Protein AF-A0A527XVJ8-F1 (afdb_monomer)

Structure (mmCIF, N/CA/C/O backbone):
data_AF-A0A527XVJ8-F1
#
_entry.id   AF-A0A527XVJ8-F1
#
loop_
_atom_site.group_PDB
_atom_site.id
_atom_site.type_symbol
_atom_site.label_atom_id
_atom_site.label_alt_id
_atom_site.label_comp_id
_atom_site.label_asym_id
_atom_site.label_entity_id
_atom_site.label_seq_id
_atom_site.pdbx_PDB_ins_code
_atom_site.Cartn_x
_atom_site.Cartn_y
_atom_site.Cartn_z
_atom_site.occupancy
_atom_site.B_iso_or_equiv
_atom_site.auth_seq_id
_atom_site.auth_comp_id
_atom_site.auth_asym_id
_atom_site.auth_atom_id
_atom_site.pdbx_PDB_model_num
ATOM 1 N N . SER A 1 1 ? -4.489 14.908 22.126 1.00 88.31 1 SER A N 1
ATOM 2 C CA . SER A 1 1 ? -4.371 14.044 20.926 1.00 88.31 1 SER A CA 1
ATOM 3 C C . SER A 1 1 ? -5.759 13.654 20.404 1.00 88.31 1 SER A C 1
ATOM 5 O O . SER A 1 1 ? -6.743 13.881 21.102 1.00 88.31 1 SER A O 1
ATOM 7 N N . LEU A 1 2 ? -5.877 13.098 19.186 1.00 94.12 2 LEU A N 1
ATOM 8 C CA . LEU A 1 2 ? -7.149 12.536 18.684 1.00 94.12 2 LEU A CA 1
ATOM 9 C C . LEU A 1 2 ? -7.689 11.449 19.629 1.00 94.12 2 LEU A C 1
ATOM 11 O O . LEU A 1 2 ? -8.878 11.429 19.926 1.00 94.12 2 LEU A O 1
ATOM 15 N N . PHE A 1 3 ? -6.793 10.603 20.135 1.00 96.25 3 PHE A N 1
ATOM 16 C CA . PHE A 1 3 ? -7.111 9.490 21.022 1.00 96.25 3 PHE A CA 1
ATOM 17 C C . PHE A 1 3 ? -7.682 9.943 22.371 1.00 96.25 3 PHE A C 1
ATOM 19 O O . PHE A 1 3 ? -8.702 9.411 22.793 1.00 96.25 3 PHE A O 1
ATOM 26 N N . GLU A 1 4 ? -7.106 10.969 23.008 1.00 95.75 4 GLU A N 1
ATOM 27 C CA . GLU A 1 4 ? -7.651 11.524 24.264 1.00 95.75 4 GLU A CA 1
ATOM 28 C C . GLU A 1 4 ? -9.046 12.111 24.073 1.00 95.75 4 GLU A C 1
ATOM 30 O O . GLU A 1 4 ? -9.929 11.870 24.889 1.00 95.75 4 GLU A O 1
ATOM 35 N N . ARG A 1 5 ? -9.273 12.837 22.967 1.00 95.44 5 ARG A N 1
ATOM 36 C CA . ARG A 1 5 ? -10.606 13.379 22.653 1.00 95.44 5 ARG A CA 1
ATOM 37 C C . ARG A 1 5 ? -11.640 12.280 22.421 1.00 95.44 5 ARG A C 1
ATOM 39 O O . ARG A 1 5 ? -12.814 12.505 22.680 1.00 95.44 5 ARG A O 1
ATOM 46 N N . ALA A 1 6 ? -11.209 11.120 21.933 1.00 94.62 6 ALA A N 1
ATOM 47 C CA . ALA A 1 6 ? -12.058 9.946 21.777 1.00 94.62 6 ALA A CA 1
ATOM 48 C C . ALA A 1 6 ? -12.257 9.162 23.092 1.00 94.62 6 ALA A C 1
ATOM 50 O O . ALA A 1 6 ? -13.058 8.237 23.113 1.00 94.62 6 ALA A O 1
ATOM 51 N N . GLY A 1 7 ? -11.551 9.513 24.177 1.00 95.56 7 GLY A N 1
ATOM 52 C CA . GLY A 1 7 ? -11.663 8.867 25.492 1.00 95.56 7 GLY A CA 1
ATOM 53 C C . GLY A 1 7 ? -10.577 7.833 25.813 1.00 95.56 7 GLY A C 1
ATOM 54 O O . GLY A 1 7 ? -10.643 7.182 26.855 1.00 95.56 7 GLY A O 1
ATOM 55 N N . ALA A 1 8 ? -9.561 7.673 24.960 1.00 97.56 8 ALA A N 1
ATOM 56 C CA . ALA A 1 8 ? -8.453 6.758 25.227 1.00 97.56 8 ALA A CA 1
ATOM 57 C C . ALA A 1 8 ? -7.517 7.323 26.306 1.00 97.56 8 ALA A C 1
ATOM 59 O O . ALA A 1 8 ? -7.298 8.534 26.392 1.00 97.56 8 ALA A O 1
ATOM 60 N N . LYS A 1 9 ? -6.895 6.436 27.092 1.00 97.50 9 LYS A N 1
ATOM 61 C CA . LYS A 1 9 ? -5.867 6.830 28.066 1.00 97.50 9 LYS A CA 1
ATOM 62 C C . LYS A 1 9 ? -4.537 6.993 27.339 1.00 97.50 9 LYS A C 1
ATOM 64 O O . LYS A 1 9 ? -4.017 6.015 26.800 1.00 97.50 9 LYS A O 1
ATOM 69 N N . VAL A 1 10 ? -4.001 8.209 27.331 1.00 97.88 10 VAL A N 1
ATOM 70 C CA . VAL A 1 10 ? -2.721 8.530 26.692 1.00 97.88 10 VAL A CA 1
ATOM 71 C C . VAL A 1 10 ? -1.705 8.906 27.755 1.00 97.88 10 VAL A C 1
ATOM 73 O O . VAL A 1 10 ? -1.940 9.797 28.565 1.00 97.88 10 VAL A O 1
ATOM 76 N N . ASP A 1 11 ? -0.578 8.208 27.741 1.00 97.62 11 ASP A N 1
ATOM 77 C CA . ASP A 1 11 ? 0.598 8.546 28.530 1.00 97.62 11 ASP A CA 1
ATOM 78 C C . ASP A 1 11 ? 1.601 9.255 27.616 1.00 97.62 11 ASP A C 1
ATOM 80 O O . ASP A 1 11 ? 2.215 8.633 26.750 1.00 97.62 11 ASP A O 1
ATOM 84 N N . HIS A 1 12 ? 1.757 10.567 27.796 1.00 95.88 12 HIS A N 1
ATOM 85 C CA . HIS A 1 12 ? 2.685 11.385 27.003 1.00 95.88 12 HIS A CA 1
ATOM 86 C C . HIS A 1 12 ? 4.156 11.186 27.387 1.00 95.88 12 HIS A C 1
ATOM 88 O O . HIS A 1 12 ? 5.030 11.584 26.626 1.00 95.88 12 HIS A O 1
ATOM 94 N N . GLY A 1 13 ? 4.447 10.573 28.539 1.00 97.50 13 GLY A N 1
ATOM 95 C CA . GLY A 1 13 ? 5.813 10.226 28.932 1.00 97.50 13 GLY A CA 1
ATOM 96 C C . GLY A 1 13 ? 6.308 8.974 28.209 1.00 97.50 13 GLY A C 1
ATOM 97 O O . GLY A 1 13 ? 7.418 8.963 27.685 1.00 97.50 13 GLY A O 1
ATOM 98 N N . SER A 1 14 ? 5.473 7.931 28.142 1.00 97.31 14 SER A N 1
ATOM 99 C CA . SER A 1 14 ? 5.807 6.680 27.438 1.00 97.31 14 SER A CA 1
ATOM 100 C C . SER A 1 14 ? 5.351 6.629 25.976 1.00 97.31 14 SER A C 1
ATOM 102 O O . SER A 1 14 ? 5.704 5.691 25.265 1.00 97.31 14 SER A O 1
ATOM 104 N N . MET A 1 15 ? 4.566 7.612 25.523 1.00 96.38 15 MET A N 1
ATOM 105 C CA . MET A 1 15 ? 3.894 7.639 24.214 1.00 96.38 15 MET A CA 1
ATOM 106 C C . MET A 1 15 ? 2.929 6.462 23.983 1.00 96.38 15 MET A C 1
ATOM 108 O O . MET A 1 15 ? 2.561 6.157 22.846 1.00 96.38 15 MET A O 1
ATOM 112 N N . ASN A 1 16 ? 2.474 5.812 25.059 1.00 98.00 16 ASN A N 1
ATOM 113 C CA . ASN A 1 16 ? 1.520 4.712 24.988 1.00 98.00 16 ASN A CA 1
ATOM 114 C C . ASN A 1 16 ? 0.075 5.219 24.940 1.00 98.00 16 ASN A C 1
ATOM 116 O O . ASN A 1 16 ? -0.346 6.061 25.735 1.00 98.00 16 ASN A O 1
ATOM 120 N N . VAL A 1 17 ? -0.720 4.615 24.056 1.00 97.81 17 VAL A N 1
ATOM 121 C CA . VAL A 1 17 ? -2.169 4.827 23.963 1.00 97.81 17 VAL A CA 1
ATOM 122 C C . VAL A 1 17 ? -2.875 3.527 24.329 1.00 97.81 17 VAL A C 1
ATOM 124 O O . VAL A 1 17 ? -2.667 2.498 23.689 1.00 97.81 17 VAL A O 1
ATOM 127 N N . ARG A 1 18 ? -3.734 3.564 25.349 1.00 97.75 18 ARG A N 1
ATOM 128 C CA . ARG A 1 18 ? -4.577 2.427 25.742 1.00 97.75 18 ARG A CA 1
ATOM 129 C C . ARG A 1 18 ? -6.008 2.694 25.289 1.00 97.75 18 ARG A C 1
ATOM 131 O O . ARG A 1 18 ? -6.681 3.565 25.842 1.00 97.75 18 ARG A O 1
ATOM 138 N N . ILE A 1 19 ? -6.443 1.948 24.279 1.00 97.69 19 ILE A N 1
ATOM 139 C CA . ILE A 1 19 ? -7.773 2.050 23.669 1.00 97.69 19 ILE A CA 1
ATOM 140 C C . ILE A 1 19 ? -8.663 0.961 24.272 1.00 97.69 19 ILE A C 1
ATOM 142 O O . ILE A 1 19 ? -8.268 -0.204 24.314 1.00 97.69 19 ILE A O 1
ATOM 146 N N . ASP A 1 20 ? -9.841 1.340 24.763 1.00 97.12 20 ASP A N 1
ATOM 147 C CA . ASP A 1 20 ? -10.817 0.385 25.288 1.00 97.12 20 ASP A CA 1
ATOM 148 C C . ASP A 1 20 ? -11.478 -0.428 24.158 1.00 97.12 20 ASP A C 1
ATOM 150 O O . ASP A 1 20 ? -11.645 0.063 23.040 1.00 97.12 20 ASP A O 1
ATOM 154 N N . ARG A 1 21 ? -11.884 -1.671 24.445 1.00 97.12 21 ARG A N 1
ATOM 155 C CA . ARG A 1 21 ? -12.558 -2.538 23.463 1.00 97.12 21 ARG A CA 1
ATOM 156 C C . ARG A 1 21 ? -13.835 -1.894 22.918 1.00 97.12 21 ARG A C 1
ATOM 158 O O . ARG A 1 21 ? -14.028 -1.908 21.705 1.00 97.12 21 ARG A O 1
ATOM 165 N N . GLY A 1 22 ? -14.665 -1.308 23.782 1.00 97.06 22 GLY A N 1
ATOM 166 C CA . GLY A 1 22 ? -15.912 -0.658 23.384 1.00 97.06 22 GLY A CA 1
ATOM 167 C C . GLY A 1 22 ? -15.664 0.526 22.453 1.00 97.06 22 GLY A C 1
ATOM 168 O O . GLY A 1 22 ? -16.408 0.726 21.500 1.00 97.06 22 GLY A O 1
ATOM 169 N N . MET A 1 23 ? -14.556 1.252 22.635 1.00 96.69 23 MET A N 1
ATOM 170 C CA . MET A 1 23 ? -14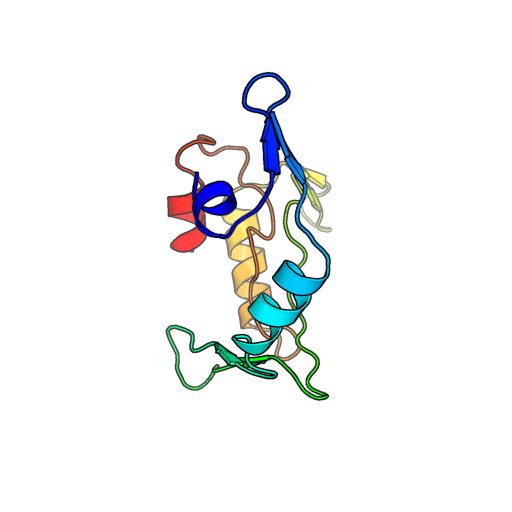.166 2.315 21.701 1.00 96.69 23 MET A CA 1
ATOM 171 C C . MET A 1 23 ? -13.853 1.776 20.302 1.00 96.69 23 MET A C 1
ATOM 173 O O . MET A 1 23 ? -14.229 2.398 19.310 1.00 96.69 23 MET A O 1
ATOM 177 N N . VAL A 1 24 ? -13.161 0.635 20.210 1.00 96.62 24 VAL A N 1
ATOM 178 C CA . VAL A 1 24 ? -12.870 -0.010 18.920 1.00 96.62 24 VAL A CA 1
ATOM 179 C C . VAL A 1 24 ? -14.165 -0.497 18.270 1.00 96.62 24 VAL A C 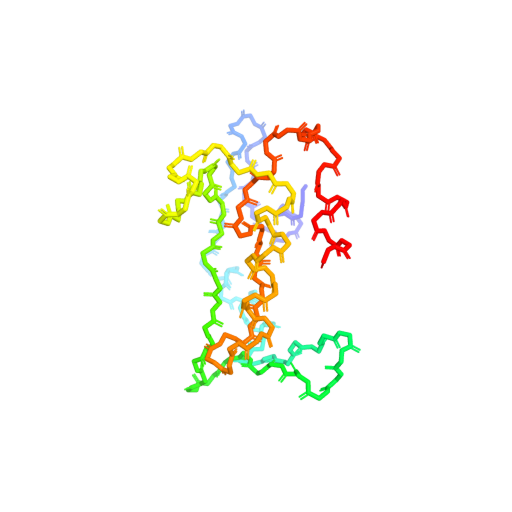1
ATOM 181 O O . VAL A 1 24 ? -14.374 -0.251 17.085 1.00 96.62 24 VAL A O 1
ATOM 184 N N . GLU A 1 25 ? -15.051 -1.135 19.036 1.00 96.94 25 GLU A N 1
ATOM 185 C CA . GLU A 1 25 ? -16.349 -1.617 18.550 1.00 96.94 25 GLU A CA 1
ATOM 186 C C . GLU A 1 25 ? -17.229 -0.474 18.026 1.00 96.94 25 GLU A C 1
ATOM 188 O O . GLU A 1 25 ? -17.750 -0.572 16.915 1.00 96.94 25 GLU A O 1
ATOM 193 N N . GLU A 1 26 ? -17.345 0.637 18.762 1.00 96.00 26 GLU A N 1
ATOM 194 C CA . GLU A 1 26 ? -18.079 1.821 18.300 1.00 96.00 26 GLU A CA 1
ATOM 195 C C . GLU A 1 26 ? -17.449 2.440 17.046 1.00 96.00 26 GLU A C 1
ATOM 197 O O . GLU A 1 26 ? -18.159 2.768 16.095 1.00 96.00 26 GLU A O 1
ATOM 202 N N . ALA A 1 27 ? -16.117 2.558 16.991 1.00 95.25 27 ALA A N 1
ATOM 203 C CA . ALA A 1 27 ? -15.431 3.100 15.819 1.00 95.25 27 ALA A CA 1
ATOM 204 C C . ALA A 1 27 ? -15.672 2.241 14.566 1.00 95.25 27 ALA A C 1
ATOM 206 O O . ALA A 1 27 ? -15.924 2.780 13.483 1.00 95.25 27 ALA A O 1
ATOM 207 N N . LEU A 1 28 ? -15.659 0.911 14.706 1.00 95.88 28 LEU A N 1
ATOM 208 C CA . LEU A 1 28 ? -15.904 -0.021 13.604 1.00 95.88 28 LEU A CA 1
ATOM 209 C C . LEU A 1 28 ? -17.313 0.115 13.008 1.00 95.88 28 LEU A C 1
ATOM 211 O O . LEU A 1 28 ? -17.469 -0.102 11.807 1.00 95.88 28 LEU A O 1
ATOM 215 N N . LYS A 1 29 ? -18.322 0.557 13.774 1.00 96.25 29 LYS A N 1
ATOM 216 C CA . LYS A 1 29 ? -19.680 0.807 13.243 1.00 96.25 29 LYS A CA 1
ATOM 217 C C . LYS A 1 29 ? -19.726 1.904 12.178 1.00 96.25 29 LYS A C 1
ATOM 219 O O . LYS A 1 29 ? -20.643 1.921 11.364 1.00 96.25 29 LYS A O 1
ATOM 224 N N . SER A 1 30 ? -18.750 2.815 12.170 1.00 95.06 30 SER A N 1
ATOM 225 C CA . SER A 1 30 ? -18.638 3.863 11.143 1.00 95.06 30 SER A CA 1
ATOM 226 C C . SER A 1 30 ? -18.021 3.366 9.829 1.00 95.06 30 SER A C 1
ATOM 228 O O . SER A 1 30 ? -18.029 4.083 8.824 1.00 95.06 30 SER A O 1
ATOM 230 N N . THR A 1 31 ? -17.483 2.144 9.818 1.00 96.00 31 THR A N 1
ATOM 231 C CA . THR A 1 31 ? -16.841 1.563 8.638 1.00 96.00 31 THR A CA 1
ATOM 232 C C . THR A 1 31 ? -17.874 0.956 7.695 1.00 96.00 31 THR A C 1
ATOM 234 O O . THR A 1 31 ? -18.916 0.448 8.104 1.00 96.00 31 THR A O 1
ATOM 237 N N . ARG A 1 32 ? -17.582 1.003 6.396 1.00 94.94 32 ARG A N 1
ATOM 238 C CA . ARG A 1 32 ? -18.363 0.308 5.372 1.00 94.94 32 ARG A CA 1
ATOM 239 C C . ARG A 1 32 ? -17.787 -1.085 5.150 1.00 94.94 32 ARG A C 1
ATOM 241 O O . ARG A 1 32 ? -16.572 -1.268 5.164 1.00 94.94 32 ARG A O 1
ATOM 248 N N . SER A 1 33 ? -18.665 -2.044 4.872 1.00 95.50 33 SER A N 1
ATOM 249 C CA . SER A 1 33 ? -18.286 -3.413 4.502 1.00 95.50 33 SER A CA 1
ATOM 250 C C . SER A 1 33 ? -17.674 -3.515 3.102 1.00 95.50 33 SER A C 1
ATOM 252 O O . SER A 1 33 ? -17.062 -4.529 2.771 1.00 95.50 33 SER A O 1
ATOM 254 N N . SER A 1 34 ? -17.852 -2.483 2.270 1.00 97.25 34 SER A N 1
ATOM 255 C CA . SER A 1 34 ? -17.289 -2.418 0.929 1.00 97.25 34 SER A CA 1
ATOM 256 C C . SER A 1 34 ? -17.060 -0.985 0.448 1.00 97.25 34 SER A C 1
ATOM 258 O O . SER A 1 34 ? -17.697 -0.036 0.920 1.00 97.25 34 SER A O 1
ATOM 260 N N . TYR A 1 35 ? -16.134 -0.838 -0.498 1.00 95.94 35 TYR A N 1
ATOM 261 C CA . TYR A 1 35 ? -15.745 0.430 -1.109 1.00 95.94 35 TYR A CA 1
ATOM 262 C C . TYR A 1 35 ? -15.448 0.231 -2.595 1.00 95.94 35 TYR A C 1
ATOM 264 O O . TYR A 1 35 ? -15.001 -0.836 -3.008 1.00 95.94 35 TYR A O 1
ATOM 272 N N . THR A 1 36 ? -15.633 1.281 -3.391 1.00 96.94 36 THR A N 1
ATOM 273 C CA . THR A 1 36 ? -15.143 1.331 -4.771 1.00 96.94 36 THR A CA 1
ATOM 274 C C . THR A 1 36 ? -13.992 2.323 -4.840 1.00 96.94 36 THR A C 1
ATOM 276 O O . THR A 1 36 ? -14.170 3.499 -4.523 1.00 96.94 36 THR A O 1
ATOM 279 N N . LEU A 1 37 ? -12.815 1.852 -5.246 1.00 95.62 37 LEU A N 1
ATOM 280 C CA . LEU A 1 37 ? -11.680 2.700 -5.583 1.00 95.62 37 LEU A CA 1
ATOM 281 C C . LEU A 1 37 ? -11.756 3.061 -7.066 1.00 95.62 37 LEU A C 1
ATOM 283 O O . LEU A 1 37 ? -11.666 2.187 -7.927 1.00 95.62 37 LEU A O 1
ATOM 287 N N . THR A 1 38 ? -11.909 4.348 -7.367 1.00 96.12 38 THR A N 1
ATOM 288 C CA . THR A 1 38 ? -12.002 4.844 -8.745 1.00 96.12 38 THR A CA 1
ATOM 289 C C . THR A 1 38 ? -10.660 5.446 -9.169 1.00 96.12 38 THR A C 1
ATOM 291 O O . THR A 1 38 ? -10.286 6.495 -8.641 1.00 96.12 38 THR A O 1
ATOM 294 N N . PRO A 1 39 ? -9.912 4.820 -10.099 1.00 93.19 39 PRO A N 1
ATOM 295 C CA . PRO A 1 39 ? -8.670 5.388 -10.609 1.00 93.19 39 PRO A CA 1
ATOM 296 C C . PRO A 1 39 ? -8.953 6.454 -11.679 1.00 93.19 39 PRO A C 1
ATOM 298 O O . PRO A 1 39 ? -10.098 6.691 -12.064 1.00 93.19 39 PRO A O 1
ATOM 301 N N . ARG A 1 40 ? -7.890 7.062 -12.224 1.00 92.50 40 ARG A N 1
ATOM 302 C CA . ARG A 1 40 ? -7.978 8.067 -13.302 1.00 92.50 40 ARG A CA 1
ATOM 303 C C . ARG A 1 40 ? -8.808 7.607 -14.507 1.00 92.50 40 ARG A C 1
ATOM 305 O O . ARG A 1 40 ? -9.434 8.439 -15.150 1.00 92.50 40 ARG A O 1
ATOM 312 N N . ASN A 1 41 ? -8.799 6.310 -14.824 1.00 94.06 41 ASN A N 1
ATOM 313 C CA . ASN A 1 41 ? -9.719 5.712 -15.789 1.00 94.06 41 ASN A CA 1
ATOM 314 C C . ASN A 1 41 ? -10.891 5.050 -15.037 1.00 94.06 41 ASN A C 1
ATOM 316 O O . ASN A 1 41 ? -10.704 3.944 -14.526 1.00 94.06 41 ASN A O 1
ATOM 320 N N . PRO A 1 42 ? -12.098 5.646 -15.010 1.00 96.12 42 PRO A N 1
ATOM 321 C CA . PRO A 1 42 ? -13.235 5.089 -14.275 1.00 96.12 42 PRO A CA 1
ATOM 322 C C . PRO A 1 42 ? -13.644 3.679 -14.721 1.00 96.12 42 PRO A C 1
ATOM 324 O O . PRO A 1 42 ? -14.206 2.933 -13.926 1.00 96.12 42 PRO A O 1
ATOM 327 N N . ALA A 1 43 ? -13.313 3.271 -15.954 1.00 94.75 43 ALA A N 1
ATOM 328 C CA . ALA A 1 43 ? -13.571 1.914 -16.444 1.00 94.75 43 ALA A CA 1
ATOM 329 C C . ALA A 1 43 ? -12.720 0.836 -15.742 1.00 94.75 43 ALA A C 1
ATOM 331 O O . ALA A 1 43 ? -12.996 -0.350 -15.890 1.00 94.75 43 ALA A O 1
ATOM 332 N N . ARG A 1 44 ? -11.691 1.233 -14.979 1.00 93.44 44 ARG A N 1
ATOM 333 C CA . ARG A 1 44 ? -10.874 0.348 -14.132 1.00 93.44 44 ARG A CA 1
ATOM 334 C C . ARG A 1 44 ? -11.209 0.487 -12.641 1.00 93.44 44 ARG A C 1
ATOM 336 O O . ARG A 1 44 ? -10.348 0.249 -11.801 1.00 93.44 44 ARG A O 1
ATOM 343 N N . ALA A 1 45 ? -12.422 0.925 -12.299 1.00 96.50 45 ALA A N 1
ATOM 344 C CA . ALA A 1 45 ? -12.863 0.993 -10.909 1.00 96.50 45 ALA A CA 1
ATOM 345 C C . ALA A 1 45 ? -12.769 -0.382 -10.226 1.00 96.50 45 ALA A C 1
ATOM 347 O O . ALA A 1 45 ? -13.179 -1.395 -10.793 1.00 96.50 45 ALA A O 1
ATOM 348 N N . ILE A 1 46 ? -12.241 -0.402 -9.002 1.00 95.88 46 ILE A N 1
ATOM 349 C CA . ILE A 1 46 ? -11.992 -1.625 -8.241 1.00 95.88 46 ILE A CA 1
ATOM 350 C C . ILE A 1 46 ? -12.928 -1.704 -7.042 1.00 95.88 46 ILE A C 1
ATOM 352 O O . ILE A 1 46 ? -12.989 -0.780 -6.232 1.00 95.88 46 ILE A O 1
ATOM 356 N N . HIS A 1 47 ? -13.625 -2.829 -6.900 1.00 96.88 47 HIS A N 1
ATOM 357 C CA . HIS A 1 47 ? -14.439 -3.115 -5.725 1.00 96.88 47 HIS A CA 1
ATOM 358 C C . HIS A 1 47 ? -13.603 -3.792 -4.632 1.00 96.88 47 HIS A C 1
ATOM 360 O O . HIS A 1 47 ? -12.973 -4.821 -4.873 1.00 96.88 47 HIS A O 1
ATOM 366 N N . LEU A 1 48 ? -13.627 -3.237 -3.423 1.00 96.31 48 LEU A N 1
ATOM 367 C CA . LEU A 1 48 ? -13.026 -3.798 -2.217 1.00 96.31 48 LEU A CA 1
ATOM 368 C C . LEU A 1 48 ? -14.129 -4.272 -1.271 1.00 96.31 48 LEU A C 1
ATOM 370 O O . LEU A 1 48 ? -14.942 -3.457 -0.839 1.00 96.31 48 LEU A O 1
ATOM 37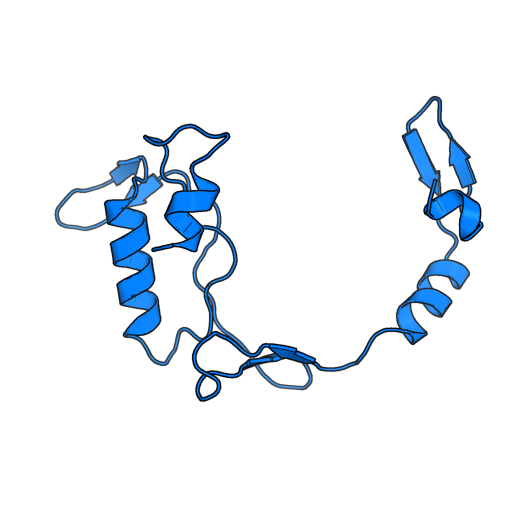4 N N . GLY A 1 49 ? -14.118 -5.554 -0.905 1.00 96.19 49 GLY A N 1
ATOM 375 C CA . GLY A 1 49 ? -15.067 -6.144 0.042 1.00 96.19 49 GLY A CA 1
ATOM 376 C C . GLY A 1 49 ? -15.820 -7.347 -0.525 1.00 96.19 49 GLY A C 1
ATOM 377 O O . GLY A 1 49 ? -15.616 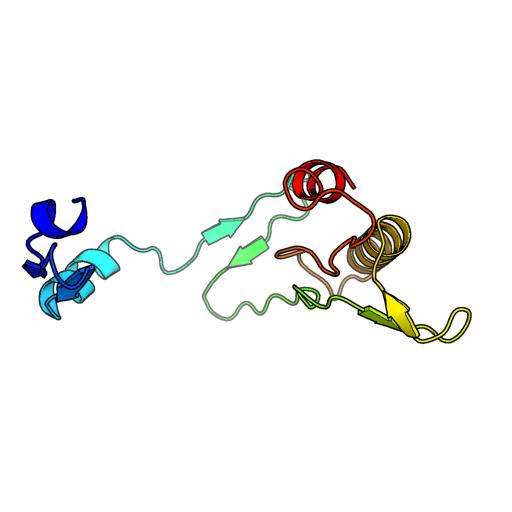-7.756 -1.670 1.00 96.19 49 GLY A O 1
ATOM 378 N N . GLY A 1 50 ? -16.683 -7.934 0.307 1.00 96.19 50 GLY A N 1
ATOM 379 C CA . GLY A 1 50 ? -17.457 -9.124 -0.046 1.00 96.19 50 GLY A CA 1
ATOM 380 C C . GLY A 1 50 ? -16.566 -10.323 -0.385 1.00 96.19 50 GLY A C 1
ATOM 381 O O . GLY A 1 50 ? -15.620 -10.628 0.337 1.00 96.19 50 GLY A O 1
ATOM 382 N N . SER A 1 51 ? -16.878 -11.000 -1.490 1.00 96.56 51 SER A N 1
ATOM 383 C CA . SER A 1 51 ? -16.113 -12.137 -2.017 1.00 96.56 51 SER A CA 1
ATOM 384 C C . SER A 1 51 ? -15.117 -11.746 -3.117 1.00 96.56 51 SER A C 1
ATOM 386 O O . SER A 1 51 ? -14.598 -12.622 -3.808 1.00 96.56 51 SER A O 1
ATOM 388 N N . THR A 1 52 ? -14.876 -10.447 -3.330 1.00 96.31 52 THR A N 1
ATOM 389 C CA . THR A 1 52 ? -13.977 -9.968 -4.386 1.00 96.31 52 THR A CA 1
ATOM 390 C C . THR A 1 52 ? -12.520 -10.111 -3.965 1.00 96.31 52 THR A C 1
ATOM 392 O O . THR A 1 52 ? -12.109 -9.612 -2.917 1.00 96.31 52 THR A O 1
ATOM 395 N N . ILE A 1 53 ? -11.717 -10.742 -4.822 1.00 95.81 53 ILE A N 1
ATOM 396 C CA . ILE A 1 53 ? -10.267 -10.856 -4.656 1.00 95.81 53 ILE A CA 1
ATOM 397 C C . ILE A 1 53 ? -9.597 -9.899 -5.636 1.00 95.81 53 ILE A C 1
ATOM 399 O O . ILE A 1 53 ? -9.826 -9.981 -6.839 1.00 95.81 53 ILE A O 1
ATOM 403 N N . ASN A 1 54 ? -8.746 -9.015 -5.118 1.00 94.94 54 ASN A N 1
ATOM 404 C CA . ASN A 1 54 ? -7.950 -8.099 -5.926 1.00 94.94 54 ASN A CA 1
ATOM 405 C C . ASN A 1 54 ? -6.470 -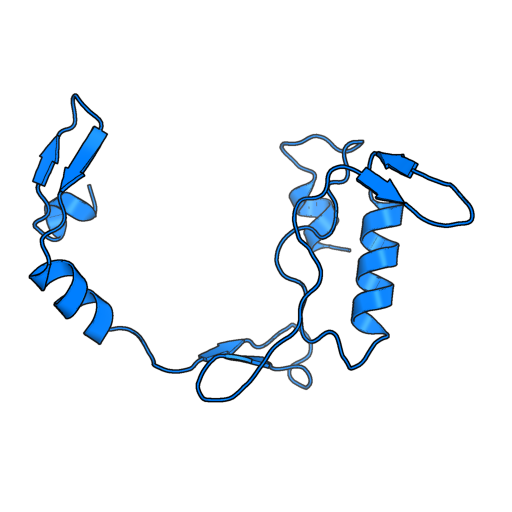8.439 -5.783 1.00 94.94 54 ASN A C 1
ATOM 407 O O . ASN A 1 54 ? -5.928 -8.443 -4.680 1.00 94.94 54 ASN A O 1
ATOM 411 N N . PHE A 1 55 ? -5.812 -8.685 -6.910 1.00 94.69 55 PHE A N 1
ATOM 412 C CA . PHE A 1 55 ? -4.366 -8.889 -6.970 1.00 94.69 55 PHE A CA 1
ATOM 413 C C . PHE A 1 55 ? -3.635 -7.573 -7.260 1.00 94.69 55 PHE A C 1
ATOM 415 O O . PHE A 1 55 ? -4.037 -6.807 -8.137 1.00 94.69 55 PHE A O 1
ATOM 422 N N . THR A 1 56 ? -2.538 -7.346 -6.542 1.00 93.62 56 THR A N 1
ATOM 423 C CA . THR A 1 56 ? -1.609 -6.219 -6.707 1.00 93.62 56 THR A CA 1
ATOM 424 C C . THR A 1 56 ? -0.189 -6.755 -6.846 1.00 93.62 56 THR A C 1
ATOM 426 O O . THR A 1 56 ? 0.091 -7.900 -6.488 1.00 93.62 56 THR A O 1
ATOM 429 N N . LEU A 1 57 ? 0.722 -5.916 -7.331 1.00 91.62 57 LEU A N 1
ATOM 430 C CA . LEU A 1 57 ? 2.148 -6.197 -7.235 1.00 91.62 57 LEU A CA 1
ATOM 431 C C . LEU A 1 57 ? 2.650 -6.127 -5.785 1.00 91.62 57 LEU A C 1
ATOM 433 O O . LEU A 1 57 ? 2.039 -5.484 -4.923 1.00 91.62 57 LEU A O 1
ATOM 437 N N . VAL A 1 58 ? 3.792 -6.781 -5.551 1.00 91.50 58 VAL A N 1
ATOM 438 C CA . VAL A 1 58 ? 4.618 -6.623 -4.344 1.00 91.50 58 VAL A CA 1
ATOM 439 C C . VAL A 1 58 ? 4.930 -5.145 -4.102 1.00 91.50 58 VAL A C 1
ATOM 441 O O . VAL A 1 58 ? 4.997 -4.378 -5.055 1.00 91.50 58 VAL A O 1
ATOM 444 N N . ALA A 1 59 ? 5.144 -4.741 -2.849 1.00 89.62 59 ALA A N 1
ATOM 445 C CA . ALA A 1 59 ? 5.528 -3.375 -2.509 1.00 89.62 59 ALA A CA 1
ATOM 446 C C . ALA A 1 59 ? 6.702 -3.344 -1.525 1.00 89.62 59 ALA A C 1
ATOM 448 O O . ALA A 1 59 ? 6.717 -4.089 -0.545 1.00 89.62 59 ALA A O 1
ATOM 449 N N . GLY A 1 60 ? 7.679 -2.468 -1.777 1.00 87.19 60 GLY A N 1
ATOM 450 C CA . GLY A 1 60 ? 8.825 -2.237 -0.892 1.00 87.19 60 GLY A CA 1
ATOM 451 C C . GLY A 1 60 ? 10.168 -2.929 -1.195 1.00 87.19 60 GLY A C 1
ATOM 452 O O . GLY A 1 60 ? 11.143 -2.523 -0.558 1.00 87.19 60 GLY A O 1
ATOM 453 N N . PRO A 1 61 ? 10.318 -3.904 -2.120 1.00 93.31 61 PRO A N 1
ATOM 454 C CA . PRO A 1 61 ? 11.631 -4.454 -2.444 1.00 93.31 61 PRO A CA 1
ATOM 455 C C . PRO A 1 61 ? 12.659 -3.376 -2.844 1.00 93.31 61 PRO A C 1
ATOM 457 O O . PRO A 1 61 ? 12.391 -2.564 -3.732 1.00 93.31 61 PRO A O 1
ATOM 460 N N . PRO A 1 62 ? 13.864 -3.376 -2.240 1.00 93.50 62 PRO A N 1
ATOM 461 C CA . PRO A 1 62 ? 14.948 -2.474 -2.631 1.00 93.50 62 PRO A CA 1
ATOM 462 C C . PRO A 1 62 ? 15.733 -2.975 -3.853 1.00 93.50 62 PRO A C 1
ATOM 464 O O . PRO A 1 62 ? 16.559 -2.254 -4.401 1.00 93.50 62 PRO A O 1
ATOM 467 N N . ASN A 1 63 ? 15.519 -4.225 -4.264 1.00 95.69 63 ASN A N 1
ATOM 468 C CA . ASN A 1 63 ? 16.229 -4.849 -5.373 1.00 95.69 63 ASN A CA 1
ATOM 469 C C . ASN A 1 63 ? 15.235 -5.453 -6.362 1.00 95.69 63 ASN A C 1
ATOM 471 O O . ASN A 1 63 ? 14.163 -5.908 -5.961 1.00 95.69 63 ASN A O 1
ATOM 475 N N . VAL A 1 64 ? 15.646 -5.521 -7.622 1.00 96.50 64 VAL A N 1
ATOM 476 C CA . VAL A 1 64 ? 14.944 -6.227 -8.697 1.00 96.50 64 VAL A CA 1
ATOM 477 C C . VAL A 1 64 ? 15.861 -7.283 -9.307 1.00 96.50 64 VAL A C 1
ATOM 479 O O . VAL A 1 64 ? 17.082 -7.247 -9.129 1.00 96.50 64 VAL A O 1
ATOM 482 N N . HIS A 1 65 ? 15.266 -8.247 -9.999 1.00 96.25 65 HIS A N 1
ATOM 483 C CA . HIS A 1 65 ? 15.984 -9.293 -10.714 1.00 96.25 65 HIS A CA 1
ATOM 484 C C . HIS A 1 65 ? 15.240 -9.637 -12.001 1.00 96.25 65 HIS A C 1
ATOM 486 O O . HIS A 1 65 ? 14.032 -9.864 -11.970 1.00 96.25 65 HIS A O 1
ATOM 492 N N . ASP A 1 66 ? 15.973 -9.726 -13.103 1.00 95.31 66 ASP A N 1
ATOM 493 C CA . ASP A 1 66 ? 15.504 -10.281 -14.370 1.00 95.31 66 ASP A CA 1
ATOM 494 C C . ASP A 1 66 ? 16.632 -11.099 -15.022 1.00 95.31 66 ASP A C 1
ATOM 496 O O . ASP A 1 66 ? 17.762 -11.126 -14.529 1.00 95.31 66 ASP A O 1
ATOM 500 N N . MET A 1 67 ? 16.315 -11.794 -16.115 1.00 96.88 67 MET A N 1
ATOM 501 C CA . MET A 1 67 ? 17.255 -12.690 -16.796 1.00 96.88 67 MET A CA 1
ATOM 502 C C . MET A 1 67 ? 18.282 -11.965 -17.680 1.00 96.88 67 MET A C 1
ATOM 504 O O . MET A 1 67 ? 19.272 -12.579 -18.063 1.00 96.88 67 MET A O 1
ATOM 508 N N . GLU A 1 68 ? 18.064 -10.692 -18.016 1.00 96.44 68 GLU A N 1
ATOM 509 C CA . GLU A 1 68 ? 18.927 -9.932 -18.934 1.00 96.44 68 GLU A CA 1
ATOM 510 C C . GLU A 1 68 ? 20.007 -9.142 -18.185 1.00 96.44 68 GLU A C 1
ATOM 512 O O . GLU A 1 68 ? 21.157 -9.070 -18.609 1.00 96.44 68 GLU A O 1
ATOM 517 N N . ARG A 1 69 ? 19.628 -8.539 -17.057 1.00 95.62 69 ARG A N 1
ATOM 518 C CA . ARG A 1 69 ? 20.413 -7.581 -16.268 1.00 95.62 69 ARG A CA 1
ATOM 519 C C . ARG A 1 69 ? 20.754 -8.119 -14.875 1.00 95.62 69 ARG A C 1
ATOM 521 O O . ARG A 1 69 ? 21.494 -7.470 -14.137 1.00 95.62 69 ARG A O 1
ATOM 528 N N . GLY A 1 70 ? 20.219 -9.281 -14.491 1.00 97.62 70 GLY A N 1
ATOM 529 C CA . GLY A 1 70 ? 20.477 -9.918 -13.200 1.00 97.62 70 GLY A CA 1
ATOM 530 C C . GLY A 1 70 ? 19.933 -9.126 -12.006 1.00 97.62 70 GLY A C 1
ATOM 531 O O . GLY A 1 70 ? 19.039 -8.282 -12.130 1.00 97.62 70 GLY A O 1
ATOM 532 N N . ARG A 1 71 ? 20.464 -9.420 -10.809 1.00 97.38 71 ARG A N 1
ATOM 533 C CA . ARG A 1 71 ? 20.033 -8.790 -9.549 1.00 97.38 71 ARG A CA 1
ATOM 534 C C . ARG A 1 71 ? 20.694 -7.426 -9.389 1.00 97.38 71 ARG A C 1
ATOM 536 O O . ARG A 1 71 ? 21.918 -7.335 -9.408 1.00 97.38 71 ARG A O 1
ATOM 543 N N . ARG A 1 72 ? 19.903 -6.395 -9.108 1.00 96.62 72 ARG A N 1
ATOM 544 C CA . ARG A 1 72 ? 20.390 -5.019 -8.922 1.00 96.62 72 ARG A CA 1
ATOM 545 C C . ARG A 1 72 ? 19.537 -4.239 -7.928 1.00 96.62 72 ARG A C 1
ATOM 547 O O . ARG A 1 72 ? 18.423 -4.652 -7.606 1.00 96.62 72 ARG A O 1
ATOM 554 N N . ALA A 1 73 ? 20.064 -3.108 -7.468 1.00 97.25 73 ALA A N 1
ATOM 555 C CA . ALA A 1 73 ? 19.272 -2.106 -6.765 1.00 97.25 73 ALA A CA 1
ATOM 556 C C . ALA A 1 73 ? 18.179 -1.562 -7.699 1.00 97.25 73 ALA A C 1
ATOM 558 O O . ALA A 1 73 ? 18.446 -1.327 -8.876 1.00 97.25 73 ALA A O 1
ATOM 559 N N . GLY A 1 74 ? 16.964 -1.379 -7.178 1.00 95.94 74 GLY A N 1
ATOM 560 C CA . GLY A 1 74 ? 15.862 -0.821 -7.959 1.00 95.94 74 GLY A CA 1
ATOM 561 C C . GLY A 1 74 ? 16.120 0.636 -8.354 1.00 95.94 74 GLY A C 1
ATOM 562 O O . GLY A 1 74 ? 16.656 1.423 -7.568 1.00 95.94 74 GLY A O 1
ATOM 563 N N . ASN A 1 75 ? 15.710 0.997 -9.565 1.00 96.00 75 ASN A N 1
ATOM 564 C CA . ASN A 1 75 ? 15.768 2.355 -10.113 1.00 96.00 75 ASN A CA 1
ATOM 565 C C . ASN A 1 75 ? 14.411 2.757 -10.728 1.00 96.00 75 ASN A C 1
ATOM 567 O O . ASN A 1 75 ? 13.443 1.990 -10.683 1.00 96.00 75 ASN A O 1
ATOM 571 N N . LEU A 1 76 ? 14.307 3.979 -11.262 1.00 96.25 76 LEU A N 1
ATOM 572 C CA . LEU A 1 76 ? 13.036 4.477 -11.805 1.00 96.25 76 LEU A CA 1
ATOM 573 C C . LEU A 1 76 ? 12.636 3.765 -13.109 1.00 96.25 76 LEU A C 1
ATOM 575 O O . LEU A 1 76 ? 11.444 3.598 -13.379 1.00 96.25 76 LEU A O 1
ATOM 579 N N . ALA A 1 77 ? 13.608 3.315 -13.905 1.00 95.88 77 ALA A N 1
ATOM 580 C CA . ALA A 1 77 ? 13.332 2.541 -15.111 1.00 95.88 77 ALA A CA 1
ATOM 581 C C . ALA A 1 77 ? 12.698 1.186 -14.757 1.00 95.88 77 ALA A C 1
ATOM 583 O O . ALA A 1 77 ? 11.658 0.839 -15.311 1.00 95.88 77 ALA A O 1
ATOM 584 N N . ASP A 1 78 ? 13.249 0.492 -13.760 1.00 96.00 78 ASP A N 1
ATOM 585 C CA . ASP A 1 78 ? 12.715 -0.771 -13.246 1.00 96.00 78 ASP A CA 1
ATOM 586 C C . ASP A 1 78 ? 11.304 -0.594 -12.673 1.00 96.00 78 ASP A C 1
ATOM 588 O O . ASP A 1 78 ? 10.411 -1.397 -12.945 1.00 96.00 78 ASP A O 1
ATOM 592 N N . TYR A 1 79 ? 11.079 0.494 -11.928 1.00 95.69 79 TYR A N 1
ATOM 593 C CA . TYR A 1 79 ? 9.750 0.865 -11.442 1.00 95.69 79 TYR A CA 1
ATOM 594 C C . TYR A 1 79 ? 8.762 1.019 -12.602 1.00 95.69 79 TYR A C 1
ATOM 596 O O . TYR A 1 79 ? 7.689 0.417 -12.593 1.00 95.69 79 TYR A O 1
ATOM 604 N N . SER A 1 80 ? 9.148 1.782 -13.626 1.00 95.69 80 SER A N 1
ATOM 605 C CA . SER A 1 80 ? 8.312 2.049 -14.799 1.00 95.69 80 SER A CA 1
ATOM 606 C C . SER A 1 80 ? 8.013 0.775 -15.595 1.00 95.69 80 SER A C 1
ATOM 608 O O . SER A 1 80 ? 6.889 0.584 -16.054 1.00 95.69 80 SER A O 1
ATOM 610 N N . ASP A 1 81 ? 8.987 -0.124 -15.740 1.00 95.25 81 ASP A N 1
ATOM 611 C CA . ASP A 1 81 ? 8.797 -1.412 -16.414 1.00 95.25 81 ASP A CA 1
ATOM 612 C C . ASP A 1 81 ? 7.801 -2.296 -15.653 1.00 95.25 81 ASP A C 1
ATOM 614 O O . ASP A 1 81 ? 6.882 -2.857 -16.252 1.00 95.25 81 ASP A O 1
ATOM 618 N N . LEU A 1 82 ? 7.897 -2.350 -14.324 1.00 95.00 82 LEU A N 1
ATOM 619 C CA . LEU A 1 82 ? 6.946 -3.080 -13.482 1.00 95.00 82 LEU A CA 1
ATOM 620 C C . LEU A 1 82 ? 5.533 -2.474 -13.532 1.00 95.00 82 LEU A C 1
ATOM 622 O O . LEU A 1 82 ? 4.550 -3.218 -13.583 1.00 95.00 82 LEU A O 1
ATOM 626 N N . VAL A 1 83 ? 5.411 -1.142 -13.588 1.00 94.69 83 VAL A N 1
ATOM 627 C CA . VAL A 1 83 ? 4.127 -0.449 -13.807 1.00 94.69 83 VAL A CA 1
ATOM 628 C C . VAL A 1 83 ? 3.527 -0.827 -15.163 1.00 94.69 83 VAL A C 1
ATOM 630 O O . VAL A 1 83 ? 2.341 -1.159 -15.238 1.00 94.69 83 VAL A O 1
ATOM 633 N N . ARG A 1 84 ? 4.328 -0.842 -16.236 1.00 94.75 84 ARG A N 1
ATOM 634 C CA . ARG A 1 84 ? 3.874 -1.266 -17.574 1.00 94.75 84 ARG A CA 1
ATOM 635 C C . ARG A 1 84 ? 3.402 -2.718 -17.574 1.00 94.75 84 ARG A C 1
ATOM 637 O O . ARG A 1 84 ? 2.340 -3.003 -18.126 1.00 94.75 84 ARG A O 1
ATOM 644 N N . LEU A 1 85 ? 4.136 -3.618 -16.916 1.00 94.00 85 LEU A N 1
ATOM 645 C CA . LEU A 1 85 ? 3.738 -5.021 -16.769 1.00 94.00 85 LEU A CA 1
ATOM 646 C C . LEU A 1 85 ? 2.401 -5.151 -16.024 1.00 94.00 85 LEU A C 1
ATOM 648 O O . LEU A 1 85 ? 1.516 -5.870 -16.489 1.00 94.00 85 LEU A O 1
ATOM 652 N N . ALA A 1 86 ? 2.201 -4.404 -14.933 1.00 94.06 86 ALA A N 1
ATOM 653 C CA . ALA A 1 86 ? 0.911 -4.363 -14.238 1.00 94.06 86 ALA A CA 1
ATOM 654 C C . ALA A 1 86 ? -0.234 -3.859 -15.118 1.00 94.06 86 ALA A C 1
ATOM 656 O O . ALA A 1 86 ? -1.340 -4.382 -15.041 1.00 94.06 86 ALA A O 1
ATOM 657 N N . GLN A 1 87 ? 0.006 -2.849 -15.955 1.00 92.56 87 GLN A N 1
ATOM 658 C CA . GLN A 1 87 ? -1.033 -2.330 -16.846 1.00 92.56 87 GLN A CA 1
ATOM 659 C C . GLN A 1 87 ? -1.386 -3.299 -17.980 1.00 92.56 87 GLN A C 1
ATOM 661 O O . GLN A 1 87 ? -2.532 -3.275 -18.448 1.00 92.56 87 GLN A O 1
ATOM 666 N N . HIS A 1 88 ? -0.416 -4.112 -18.408 1.00 95.19 88 HIS A N 1
ATOM 667 C CA . HIS A 1 88 ? -0.556 -5.090 -19.481 1.00 95.19 88 HIS A CA 1
ATOM 668 C C . HIS A 1 88 ? -1.368 -6.319 -19.054 1.00 95.19 88 HIS A C 1
ATOM 670 O O . HIS A 1 88 ? -2.280 -6.728 -19.772 1.00 95.19 88 HIS A O 1
ATOM 676 N N . PHE A 1 89 ? -1.062 -6.907 -17.894 1.00 94.62 89 PHE A N 1
ATOM 677 C CA . PHE A 1 89 ? -1.733 -8.128 -17.452 1.00 94.62 89 PHE A CA 1
ATOM 678 C C . PHE A 1 89 ? -3.101 -7.845 -16.826 1.00 94.62 89 PHE A C 1
ATOM 680 O O . PHE A 1 89 ? -3.238 -7.060 -15.893 1.00 94.62 89 PHE A O 1
ATOM 687 N N . ASN A 1 90 ? -4.121 -8.570 -17.282 1.00 92.31 90 ASN A N 1
ATOM 688 C CA . ASN A 1 90 ? -5.485 -8.477 -16.752 1.00 92.31 90 ASN A CA 1
ATOM 689 C C . ASN A 1 90 ? -5.661 -9.124 -15.367 1.00 92.31 90 ASN A C 1
ATOM 691 O O . ASN A 1 90 ? -6.708 -8.956 -14.749 1.00 92.31 90 ASN A O 1
ATOM 695 N N . CYS A 1 91 ? -4.664 -9.866 -14.883 1.00 93.75 91 CYS A N 1
ATOM 696 C CA . CYS A 1 91 ? -4.676 -10.471 -13.557 1.00 93.75 91 CYS A CA 1
ATOM 697 C C . CYS A 1 91 ? -4.136 -9.538 -12.465 1.00 93.75 91 CYS A C 1
ATOM 699 O O . CYS A 1 91 ? -4.201 -9.900 -11.294 1.00 93.75 91 CYS A O 1
ATOM 701 N N . ILE A 1 92 ? -3.630 -8.349 -12.816 1.00 95.19 92 ILE A N 1
ATOM 702 C CA . ILE A 1 92 ? -3.164 -7.334 -11.866 1.00 95.19 92 ILE A CA 1
ATOM 703 C C . ILE A 1 92 ? -4.178 -6.189 -11.868 1.00 95.19 92 ILE A C 1
ATOM 705 O O . ILE A 1 92 ? -4.363 -5.488 -12.859 1.00 95.19 92 ILE A O 1
ATOM 709 N N . HIS A 1 93 ? -4.867 -6.015 -10.745 1.00 94.44 93 HIS A N 1
ATOM 710 C CA . HIS A 1 93 ? -6.043 -5.150 -10.652 1.00 94.44 93 HIS A CA 1
ATOM 711 C C . HIS A 1 93 ? -5.688 -3.723 -10.233 1.00 94.44 93 HIS A C 1
ATOM 713 O O . HIS A 1 93 ? -6.349 -2.767 -10.631 1.00 94.44 93 HIS A O 1
ATOM 719 N N . MET A 1 94 ? -4.643 -3.568 -9.422 1.00 92.44 94 MET A N 1
ATOM 720 C CA . MET A 1 94 ? -4.179 -2.268 -8.951 1.00 92.44 94 MET A CA 1
ATOM 721 C C . MET A 1 94 ? -2.681 -2.288 -8.667 1.00 92.44 94 MET A C 1
ATOM 723 O O . MET A 1 94 ? -2.068 -3.347 -8.522 1.00 92.44 94 MET A O 1
ATOM 727 N N . LEU A 1 95 ? -2.125 -1.091 -8.529 1.00 90.06 95 LEU A N 1
ATOM 728 C CA . LEU A 1 95 ? -0.829 -0.870 -7.913 1.00 90.06 95 LEU A CA 1
ATOM 729 C C . LEU A 1 95 ? -1.066 -0.336 -6.502 1.00 90.06 95 LEU A C 1
ATOM 731 O O . LEU A 1 95 ? -1.816 0.621 -6.320 1.00 90.06 95 LEU A O 1
ATOM 735 N N . GLY A 1 96 ? -0.465 -0.995 -5.515 1.00 81.88 96 GLY A N 1
ATOM 736 C CA . GLY A 1 96 ? -0.427 -0.512 -4.142 1.00 81.88 96 GLY A CA 1
ATOM 737 C C . GLY A 1 96 ? 0.635 0.576 -3.963 1.00 81.88 96 GLY A C 1
ATOM 738 O O . GLY A 1 96 ? 0.710 1.541 -4.718 1.00 81.88 96 GLY A O 1
ATOM 739 N N . ASN A 1 97 ? 1.477 0.409 -2.944 1.00 82.12 97 ASN A N 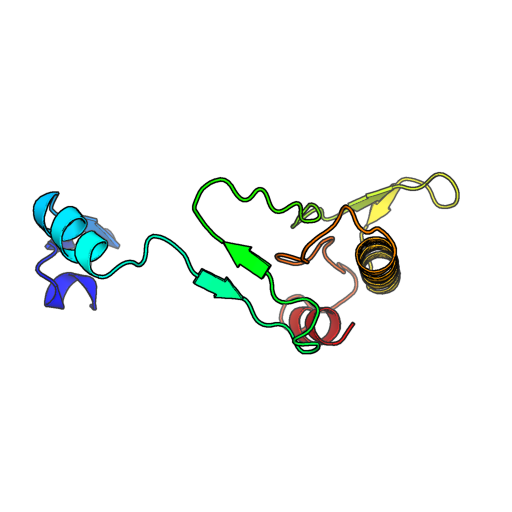1
ATOM 740 C CA . ASN A 1 97 ? 2.651 1.258 -2.748 1.00 82.12 97 ASN A CA 1
ATOM 741 C C . ASN A 1 97 ? 3.747 0.948 -3.798 1.00 82.12 97 ASN A C 1
ATOM 743 O O . ASN A 1 97 ? 3.555 0.137 -4.702 1.00 82.12 97 ASN A O 1
ATOM 747 N N . GLN A 1 98 ? 4.913 1.586 -3.681 1.00 86.06 98 GLN A N 1
ATOM 748 C CA . GLN A 1 98 ? 6.014 1.446 -4.628 1.00 86.06 98 GLN A CA 1
ATOM 749 C C . GLN A 1 98 ? 6.434 -0.017 -4.853 1.00 86.06 98 GLN A C 1
ATOM 751 O O . GLN A 1 98 ? 6.904 -0.677 -3.922 1.00 86.06 98 GLN A O 1
ATOM 756 N N . VAL A 1 99 ? 6.305 -0.498 -6.097 1.00 90.00 99 VAL A N 1
ATOM 757 C CA . VAL A 1 99 ? 6.606 -1.892 -6.468 1.00 90.00 99 VAL A CA 1
ATOM 758 C C . VAL A 1 99 ? 8.072 -2.272 -6.261 1.00 90.00 99 VAL A C 1
ATOM 760 O O . VAL A 1 99 ? 8.391 -3.377 -5.829 1.00 90.00 99 VAL A O 1
ATOM 763 N N . CYS A 1 100 ? 8.965 -1.320 -6.492 1.00 93.12 100 CYS A N 1
ATOM 764 C CA . CYS A 1 100 ? 10.346 -1.350 -6.050 1.00 93.12 100 CYS A CA 1
ATOM 765 C C . CYS A 1 100 ? 10.739 0.062 -5.625 1.00 93.12 100 CYS A C 1
ATOM 767 O O . CYS A 1 100 ? 10.162 1.039 -6.102 1.00 93.12 100 CYS A O 1
ATOM 769 N N . ALA A 1 101 ? 11.719 0.190 -4.739 1.00 92.31 101 ALA A N 1
ATOM 770 C CA . ALA A 1 101 ? 12.261 1.498 -4.397 1.00 92.31 101 ALA A CA 1
ATOM 771 C C . ALA A 1 101 ? 13.257 1.955 -5.481 1.00 92.31 101 ALA A C 1
ATOM 773 O O . ALA A 1 101 ? 14.240 1.246 -5.695 1.00 92.31 101 ALA A O 1
ATOM 774 N N . PRO A 1 102 ? 13.079 3.130 -6.117 1.00 94.88 102 PRO A N 1
ATOM 775 C CA . PRO A 1 102 ? 14.132 3.760 -6.909 1.00 94.88 102 PRO A CA 1
ATOM 776 C C . PRO A 1 102 ? 15.190 4.322 -5.954 1.00 94.88 102 PRO A C 1
ATOM 778 O O . PRO A 1 102 ? 15.020 5.400 -5.382 1.00 94.88 102 PRO A O 1
ATOM 781 N N . ILE A 1 103 ? 16.241 3.551 -5.683 1.00 94.88 103 ILE A N 1
ATOM 782 C CA . ILE A 1 103 ? 17.253 3.901 -4.671 1.00 94.88 103 ILE A CA 1
ATOM 783 C C . ILE A 1 103 ? 18.154 5.043 -5.152 1.00 94.88 103 ILE A C 1
ATOM 785 O O . ILE A 1 103 ? 18.671 5.793 -4.332 1.00 94.88 103 ILE A O 1
ATOM 789 N N . GLU A 1 104 ? 18.301 5.206 -6.467 1.00 95.12 104 GLU A N 1
ATOM 790 C CA . GLU A 1 104 ? 19.084 6.292 -7.069 1.00 95.12 104 GLU A CA 1
ATOM 791 C C . GLU A 1 104 ? 18.478 7.689 -6.851 1.00 95.12 104 GLU A C 1
ATOM 793 O O . GLU A 1 104 ? 19.187 8.688 -6.951 1.00 95.12 104 GLU A O 1
ATOM 798 N N . LEU A 1 105 ? 17.179 7.772 -6.544 1.00 95.94 105 LEU A N 1
ATOM 799 C CA . LEU A 1 105 ? 16.487 9.037 -6.322 1.00 95.94 105 LEU A CA 1
ATOM 800 C C . LEU A 1 105 ? 16.552 9.458 -4.844 1.00 95.94 105 LEU A C 1
ATOM 802 O O . LEU A 1 105 ? 16.486 8.600 -3.955 1.00 95.94 105 LEU A O 1
ATOM 806 N N . PRO A 1 106 ? 16.590 10.773 -4.541 1.00 96.44 106 PRO A N 1
ATOM 807 C CA . PRO A 1 106 ? 16.573 11.259 -3.166 1.00 96.44 106 PRO A CA 1
ATOM 808 C C . PRO A 1 106 ? 15.352 10.745 -2.393 1.00 96.44 106 PRO A C 1
ATOM 810 O O . PRO A 1 106 ? 14.206 10.865 -2.833 1.00 96.44 106 PRO A O 1
ATOM 813 N N . ALA A 1 107 ? 15.584 10.175 -1.207 1.00 94.00 107 ALA A N 1
ATOM 814 C CA . ALA A 1 107 ? 14.534 9.521 -0.422 1.00 94.00 107 ALA A CA 1
ATOM 815 C C . ALA A 1 107 ? 13.362 10.458 -0.066 1.00 94.00 107 ALA A C 1
ATOM 817 O O . ALA A 1 10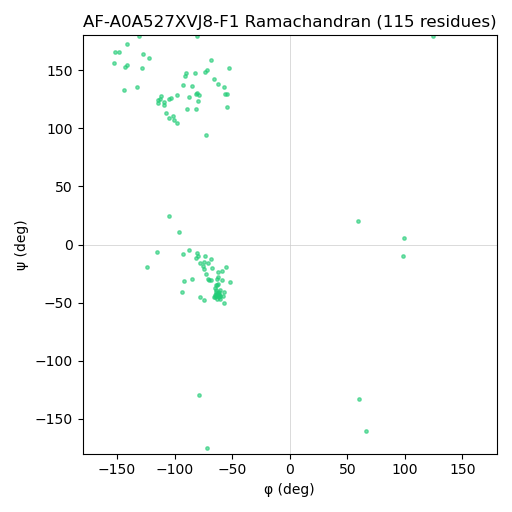7 ? 12.221 10.008 0.032 1.00 94.00 107 ALA A O 1
ATOM 818 N N . ASN A 1 108 ? 13.634 11.755 0.090 1.00 96.44 108 ASN A N 1
ATOM 819 C CA . ASN A 1 108 ? 12.641 12.780 0.402 1.00 96.44 108 ASN A CA 1
ATOM 820 C C . A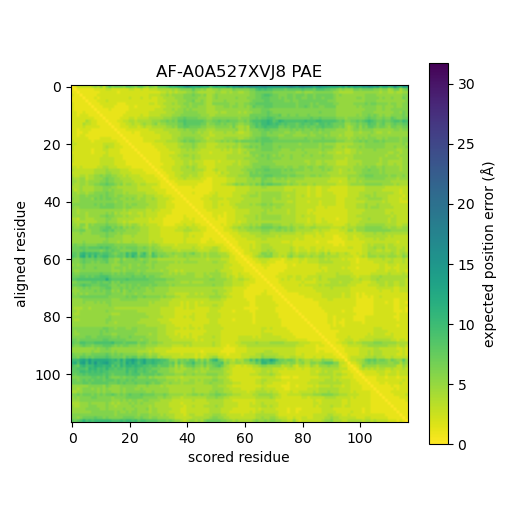SN A 1 108 ? 11.754 13.168 -0.792 1.00 96.44 108 ASN A C 1
ATOM 822 O O . ASN A 1 108 ? 10.681 13.719 -0.563 1.00 96.44 108 ASN A O 1
ATOM 826 N N . THR A 1 109 ? 12.149 12.874 -2.037 1.00 95.62 109 THR A N 1
ATOM 827 C CA . THR A 1 109 ? 11.407 13.305 -3.239 1.00 95.62 109 THR A CA 1
ATOM 828 C C . THR A 1 109 ? 10.995 12.173 -4.170 1.00 95.62 109 THR A C 1
ATOM 830 O O . THR A 1 109 ? 10.030 12.354 -4.899 1.00 95.62 109 THR A O 1
ATOM 833 N N . ARG A 1 110 ? 11.609 10.982 -4.103 1.00 94.38 110 ARG A N 1
ATOM 834 C CA . ARG A 1 110 ? 11.338 9.859 -5.032 1.00 94.38 110 ARG A CA 1
ATOM 835 C C . ARG A 1 110 ? 9.873 9.413 -5.124 1.00 94.38 110 ARG A C 1
ATOM 837 O O . ARG A 1 110 ? 9.471 8.726 -6.060 1.00 94.38 110 ARG A O 1
ATOM 844 N N . HIS A 1 111 ? 9.060 9.753 -4.125 1.00 93.31 111 HIS A N 1
ATOM 845 C CA . HIS A 1 111 ? 7.622 9.511 -4.173 1.00 93.31 111 HIS A CA 1
ATOM 846 C C . HIS A 1 111 ? 6.953 10.314 -5.300 1.00 93.31 111 HIS A C 1
ATOM 848 O O . HIS A 1 111 ? 6.053 9.796 -5.945 1.00 93.31 111 HIS A O 1
ATOM 854 N N . MET A 1 112 ? 7.424 11.529 -5.594 1.00 94.81 112 MET A N 1
ATOM 855 C CA . MET A 1 112 ? 6.890 12.372 -6.665 1.00 94.81 112 MET A CA 1
ATOM 856 C C . MET A 1 112 ? 7.072 11.718 -8.039 1.00 94.81 112 MET A C 1
ATOM 858 O O . MET A 1 112 ? 6.104 11.614 -8.787 1.00 94.81 112 MET A O 1
ATOM 862 N N . ASP A 1 113 ? 8.271 11.206 -8.332 1.00 94.88 113 ASP A N 1
ATOM 863 C CA . ASP A 1 113 ? 8.560 10.514 -9.595 1.00 94.88 113 ASP A CA 1
ATOM 864 C C . ASP A 1 113 ? 7.746 9.221 -9.729 1.00 94.88 113 ASP A C 1
ATOM 866 O O . ASP A 1 113 ? 7.152 8.951 -10.769 1.00 94.88 113 ASP A O 1
ATOM 870 N N . THR A 1 114 ? 7.656 8.437 -8.649 1.00 93.06 114 THR A N 1
ATOM 871 C CA . THR A 1 114 ? 6.897 7.171 -8.659 1.00 93.06 114 THR A CA 1
ATOM 872 C C . THR A 1 114 ? 5.384 7.357 -8.772 1.00 93.06 114 THR A C 1
ATOM 874 O O . THR A 1 114 ? 4.734 6.517 -9.379 1.00 93.06 114 THR A O 1
ATOM 877 N N . TYR A 1 115 ? 4.806 8.445 -8.252 1.00 91.00 115 TYR A N 1
ATOM 878 C CA . TYR A 1 115 ? 3.385 8.754 -8.467 1.00 91.00 115 TYR A CA 1
ATOM 879 C C . TYR A 1 115 ? 3.081 9.271 -9.880 1.00 91.00 115 TYR A C 1
ATOM 881 O O . TYR A 1 115 ? 1.924 9.224 -10.300 1.00 91.00 115 TYR A O 1
ATOM 889 N N . PHE A 1 116 ? 4.083 9.794 -10.592 1.00 90.81 116 PHE A N 1
ATOM 890 C CA . PHE A 1 116 ? 3.925 10.289 -11.960 1.00 90.81 116 PHE A CA 1
ATOM 891 C C . PHE A 1 116 ? 4.055 9.186 -13.025 1.00 90.81 116 PHE A C 1
ATOM 893 O O . PHE A 1 116 ? 3.461 9.316 -14.097 1.00 90.81 116 PHE A O 1
ATOM 900 N N . ALA A 1 117 ? 4.842 8.144 -12.739 1.00 88.19 117 ALA A N 1
ATOM 901 C CA . ALA A 1 117 ? 5.194 7.061 -13.662 1.00 88.19 117 ALA A CA 1
ATOM 902 C C . ALA A 1 117 ? 4.033 6.123 -14.063 1.00 88.19 117 ALA A C 1
ATOM 904 O O . ALA A 1 117 ? 3.012 6.033 -13.342 1.00 88.19 117 ALA A O 1
#

Radius of gyration: 19.91 Å; Cα contacts (8 Å, |Δi|>4): 148; chains: 1; bounding box: 40×27×48 Å

Foldseek 3Di:
DVLVVLPWDADPVVRDTHDDPVSVVVVCVPDDQKDWDADPPNVLIDIDHDPDDAAEAAAEAQWDADPPPGIDGDALVNQVVVVVVLVPDPNHSDYDHRNYD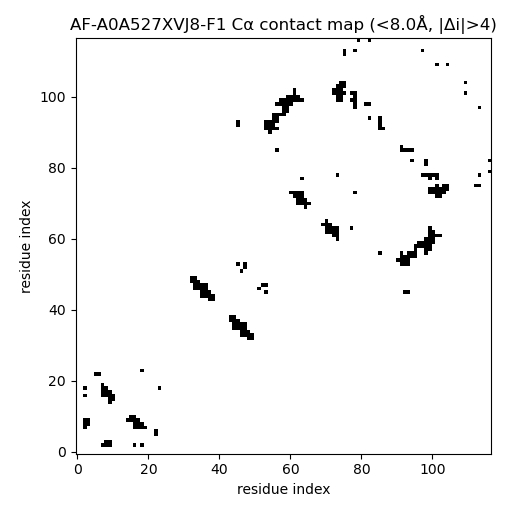RPVDDPVCSSVSSVVD

Sequence (117 aa):
SLFERAGAKVDHGSMNVRIDRGMVEEALKSTRSSYTLTPRNPARAIHLGGSTINFTLVAGPPNVHDMERGRRAGNLADYSDLVRLAQHFNCIHMLGNQVCAPIELPANTRHMDTYFA

Nearest PDB structures (foldseek):
  4yyc-assembly1_A-2  TM=9.459E-01  e=6.605E-08  Sinorhizobium meliloti 1021
  2qne-assembly1_B  TM=9.405E-01  e=1.329E-07  Desulfitobacterium hafniense Y51
  7xcn-assembly1_D  TM=9.340E-01  e=8.166E-05  Methanosarcina barkeri MS
  7xcl-assembly1_F  TM=8.886E-01  e=1.358E-04  Methanosarcina barkeri MS
  7xcm-assembly1_C  TM=8.901E-01  e=6.244E-04  Methanosarcina barkeri MS

pLDDT: mean 94.77, std 2.83, range [81.88, 98.0]

Solvent-accessible surface area (backbone atoms only — not comparable to full-atom values): 7220 Å² total; per-residue (Å²): 107,76,53,50,78,73,69,30,52,68,39,84,87,78,70,46,75,52,74,54,69,67,59,53,55,58,56,53,69,77,56,71,79,57,50,75,50,68,51,98,53,65,92,60,51,42,72,45,40,85,91,56,83,80,41,55,64,64,60,63,41,58,53,46,72,50,94,89,78,42,76,43,74,19,32,63,65,58,37,44,52,52,52,51,51,41,73,68,40,89,76,39,67,49,79,69,64,55,59,33,37,38,67,85,42,59,87,92,52,39,63,60,59,62,72,70,98

Secondary structure (DSSP, 8-state):
-HHHHTT-EEETTTTEEE--HHHHHHHHTTS-SEEEE--SSGGG-EEEETT----B-----SEEEETTTEEEE--HHHHHHHHHHHHH-TT--B--S-SS--TTS-TTTHHHHHHH-

Mean predicted aligned error: 3.98 Å